Protein AF-A0A1A7Y7Z5-F1 (afdb_monomer)

Secondary structure (DSSP, 8-state):
--THHHHHHTS---------TTTTTSSEEE-TTTTTS-B-SS--TT-TT--PPBPSSS-TTSEEE-TTT--

Organism: NCBI:txid60296

pLDDT: mean 80.91, std 14.13, range [51.16, 96.44]

Foldseek 3Di:
DDCVVVVVVPDPDPPDPPADPQCRNPQKDAAPQCSQPQAHPDDPPPDPDDDRNGDPVADPRRIDGDPSVVD

Solvent-accessible surface area (backbone atoms only — not comparable to full-atom values): 4609 Å² total; per-residue (Å²): 136,76,66,65,63,68,57,56,70,75,49,83,77,76,77,70,71,88,48,47,86,87,35,73,61,66,57,38,34,66,20,84,81,37,71,32,68,31,41,42,82,70,79,73,88,84,52,103,80,62,76,76,56,59,38,82,87,32,49,97,75,8,34,31,76,28,68,84,73,74,104

Structure (mmCIF, N/CA/C/O backbone):
data_AF-A0A1A7Y7Z5-F1
#
_entry.id   AF-A0A1A7Y7Z5-F1
#
loop_
_atom_site.group_PDB
_atom_site.id
_atom_site.type_symbol
_atom_site.label_atom_id
_atom_site.label_alt_id
_atom_site.label_comp_id
_atom_site.label_asym_id
_atom_site.label_entity_id
_atom_site.label_seq_id
_atom_site.pdbx_PDB_ins_code
_atom_site.Cartn_x
_atom_site.Cartn_y
_atom_site.Cartn_z
_atom_site.occupancy
_atom_site.B_iso_or_equiv
_atom_site.auth_seq_id
_atom_site.auth_comp_id
_atom_site.auth_asym_id
_atom_site.auth_atom_id
_atom_site.pdbx_PDB_model_num
ATOM 1 N N . SER A 1 1 ? 4.856 17.738 36.769 1.00 55.81 1 SER A N 1
ATOM 2 C CA . SER A 1 1 ? 3.417 17.427 36.812 1.00 55.81 1 SER A CA 1
ATOM 3 C C . SER A 1 1 ? 2.956 17.204 35.385 1.00 55.81 1 SER A C 1
ATOM 5 O O . SER A 1 1 ? 3.306 18.024 34.546 1.00 55.81 1 SER A O 1
ATOM 7 N N . GLY A 1 2 ? 2.311 16.080 35.076 1.00 74.00 2 GLY A N 1
ATOM 8 C CA . GLY A 1 2 ? 1.866 15.755 33.719 1.00 74.00 2 GLY A CA 1
ATOM 9 C C . GLY A 1 2 ? 0.346 15.730 33.648 1.00 74.00 2 GLY A C 1
ATOM 10 O O . GLY A 1 2 ? -0.241 14.672 33.805 1.00 74.00 2 GLY A O 1
ATOM 11 N N . GLU A 1 3 ? -0.282 16.877 33.398 1.00 89.25 3 GLU A N 1
ATOM 12 C CA . GLU A 1 3 ? -1.753 17.017 33.362 1.00 89.25 3 GLU A CA 1
ATOM 13 C C . GLU A 1 3 ? -2.381 16.469 32.066 1.00 89.25 3 GLU A C 1
ATOM 15 O O . GLU A 1 3 ? -3.600 16.373 31.928 1.00 89.25 3 GLU A O 1
ATOM 20 N N . LEU A 1 4 ? -1.548 16.079 31.095 1.00 83.25 4 LEU A N 1
ATOM 21 C CA . LEU A 1 4 ? -1.999 15.578 29.799 1.00 83.25 4 LEU A CA 1
ATOM 22 C C . LEU A 1 4 ? -2.852 14.307 29.934 1.00 83.25 4 LEU A C 1
ATOM 24 O O . LEU A 1 4 ? -3.815 14.132 29.193 1.00 83.25 4 LEU A O 1
ATOM 28 N N . GLN A 1 5 ? -2.525 13.428 30.883 1.00 81.75 5 GLN A N 1
ATOM 29 C CA . GLN A 1 5 ? -3.239 12.162 31.058 1.00 81.75 5 GLN A CA 1
ATOM 30 C C . GLN A 1 5 ? -4.676 12.383 31.572 1.00 81.75 5 GLN A C 1
ATOM 32 O O . GLN A 1 5 ? -5.619 11.768 31.066 1.00 81.75 5 GLN A O 1
ATOM 37 N N . ASP A 1 6 ? -4.862 13.332 32.491 1.00 84.69 6 ASP A N 1
ATOM 38 C CA . ASP A 1 6 ? -6.176 13.697 33.035 1.00 84.69 6 ASP A CA 1
ATOM 39 C C . ASP A 1 6 ? -7.070 14.369 31.984 1.00 84.69 6 ASP A C 1
ATOM 41 O O . ASP A 1 6 ? -8.279 14.127 31.934 1.00 84.69 6 ASP A O 1
ATOM 45 N N . LEU A 1 7 ? -6.476 15.177 31.099 1.00 84.94 7 LEU A N 1
ATOM 46 C CA . LEU A 1 7 ? -7.190 15.808 29.986 1.00 84.94 7 LEU A CA 1
ATOM 47 C C . LEU A 1 7 ? -7.662 14.777 28.953 1.00 84.94 7 LEU A C 1
ATOM 49 O O . LEU A 1 7 ? -8.807 14.837 28.508 1.00 84.94 7 LEU A O 1
ATOM 53 N N . LEU A 1 8 ? -6.820 13.797 28.615 1.00 81.88 8 LEU A N 1
ATOM 54 C CA . LEU A 1 8 ? -7.153 12.749 27.643 1.00 81.88 8 LEU A CA 1
ATOM 55 C C . LEU A 1 8 ? -8.272 11.810 28.121 1.00 81.88 8 LEU A C 1
ATOM 57 O O . LEU A 1 8 ? -8.964 11.222 27.294 1.00 81.88 8 LEU A O 1
ATOM 61 N N . THR A 1 9 ? -8.482 11.681 29.433 1.00 81.62 9 THR A N 1
ATOM 62 C CA . THR A 1 9 ? -9.527 10.811 30.009 1.00 81.62 9 THR A CA 1
ATOM 63 C C . THR A 1 9 ? -10.941 11.379 29.812 1.00 81.62 9 THR A C 1
ATOM 65 O O . THR A 1 9 ? -11.915 10.632 29.830 1.00 81.62 9 THR A O 1
ATOM 68 N N . LYS A 1 10 ? -11.062 12.695 29.587 1.00 83.81 10 LYS A N 1
ATOM 69 C CA . LYS A 1 10 ? -12.343 13.397 29.372 1.00 83.81 10 LYS A CA 1
ATOM 70 C C . LYS A 1 10 ? -12.791 13.420 27.909 1.00 83.81 10 LYS A C 1
ATOM 72 O O . LYS A 1 10 ? -13.900 13.857 27.623 1.00 83.81 10 LYS A O 1
ATOM 77 N N . ILE A 1 11 ? -11.929 12.993 26.989 1.00 84.06 11 ILE A N 1
ATOM 78 C CA . ILE A 1 11 ? -12.242 12.913 25.563 1.00 84.06 11 ILE A CA 1
ATOM 79 C C . ILE A 1 11 ? -12.872 11.545 25.310 1.00 84.06 11 ILE A C 1
ATOM 81 O O . ILE A 1 11 ? -12.272 10.517 25.634 1.00 84.06 11 ILE A O 1
ATOM 85 N N . GLU A 1 12 ? -14.070 11.520 24.722 1.00 77.62 12 GLU A N 1
ATOM 86 C CA . GLU A 1 12 ? -14.680 10.265 24.294 1.00 77.62 12 GLU A CA 1
ATOM 87 C C . GLU A 1 12 ? -13.741 9.543 23.328 1.00 77.62 12 GLU A C 1
ATOM 89 O O . GLU A 1 12 ? -13.371 10.045 22.263 1.00 77.62 12 GLU A O 1
ATOM 94 N N . ARG A 1 13 ? -13.336 8.333 23.716 1.00 72.31 13 ARG A N 1
ATOM 95 C CA . ARG A 1 13 ? -12.591 7.456 22.826 1.00 72.31 13 ARG A CA 1
ATOM 96 C C . ARG A 1 13 ? -13.551 6.997 21.748 1.00 72.31 13 ARG A C 1
ATOM 98 O O . ARG A 1 13 ? -14.375 6.118 21.989 1.00 72.31 13 ARG A O 1
ATOM 105 N N . VAL A 1 14 ? -13.415 7.573 20.559 1.00 72.50 14 VAL A N 1
ATOM 106 C CA . VAL A 1 14 ? -14.070 7.049 19.366 1.00 72.50 14 VAL A CA 1
ATOM 107 C C . VAL A 1 14 ? -13.559 5.625 19.175 1.00 72.50 14 VAL A C 1
ATOM 109 O O . VAL A 1 14 ? -12.417 5.409 18.753 1.00 72.50 14 VAL A O 1
ATOM 112 N N . GLN A 1 15 ? -14.392 4.645 19.534 1.00 61.88 15 GLN A N 1
ATOM 113 C CA . GLN A 1 15 ? -14.177 3.270 19.120 1.00 61.88 15 GLN A CA 1
ATOM 114 C C . GLN A 1 15 ? -14.278 3.285 17.605 1.00 61.88 15 GLN A C 1
ATOM 116 O O . GLN A 1 15 ? -15.364 3.421 17.042 1.00 61.88 15 GLN A O 1
ATOM 121 N N . HIS A 1 16 ? -13.124 3.250 16.944 1.00 61.94 16 HIS A N 1
ATOM 122 C CA . HIS A 1 16 ? -13.116 3.129 15.503 1.00 61.94 16 HIS A CA 1
ATOM 123 C C . HIS A 1 16 ? -13.831 1.813 15.175 1.00 61.94 16 HIS A C 1
ATOM 125 O O . HIS A 1 16 ? -13.541 0.802 15.828 1.00 61.94 16 HIS A O 1
ATOM 131 N N . PRO A 1 17 ? -14.784 1.809 14.224 1.00 68.62 17 PRO A N 1
ATOM 132 C CA . PRO A 1 17 ? -15.378 0.563 13.755 1.00 68.62 17 PRO A CA 1
ATOM 133 C C . PRO A 1 17 ? -14.242 -0.393 13.411 1.00 68.62 17 PRO A C 1
ATOM 135 O O . PRO A 1 17 ? -13.237 0.079 12.883 1.00 68.62 17 PRO A O 1
ATOM 138 N N . GLN A 1 18 ? -14.391 -1.679 13.762 1.00 74.00 18 GLN A N 1
ATOM 139 C CA . GLN A 1 18 ? -13.378 -2.730 13.591 1.00 74.00 18 GLN A CA 1
ATOM 140 C C . GLN A 1 18 ? -12.620 -2.516 12.280 1.00 74.00 18 GLN A C 1
ATOM 142 O O . GLN A 1 18 ? -13.116 -2.837 11.198 1.00 74.00 18 GLN A O 1
ATOM 147 N N . THR A 1 19 ? -11.457 -1.870 12.366 1.00 85.62 19 THR A N 1
ATOM 148 C CA . THR A 1 19 ? -10.734 -1.481 11.166 1.00 85.62 19 THR A CA 1
ATOM 149 C C . THR A 1 19 ? -10.131 -2.744 10.584 1.00 85.62 19 THR A C 1
ATOM 151 O O . THR A 1 19 ? -9.762 -3.676 11.310 1.00 85.62 19 THR A O 1
ATOM 154 N N . CYS A 1 20 ? -10.058 -2.809 9.255 1.00 90.06 20 CYS A N 1
ATOM 155 C CA . CYS A 1 20 ? -9.422 -3.937 8.595 1.00 90.06 20 CYS A CA 1
ATOM 156 C C . CYS A 1 20 ? -8.005 -4.106 9.159 1.00 90.06 20 CYS A C 1
ATOM 158 O O . CYS A 1 20 ? -7.175 -3.212 9.012 1.00 90.06 20 CYS A O 1
ATOM 160 N N . GLN A 1 21 ? -7.725 -5.256 9.776 1.00 89.94 21 GLN A N 1
ATOM 161 C CA . GLN A 1 21 ? -6.439 -5.518 10.433 1.00 89.94 21 GLN A CA 1
ATOM 162 C C . GLN A 1 21 ? -5.257 -5.449 9.454 1.00 89.94 21 GLN A C 1
ATOM 164 O O . GLN A 1 21 ? -4.133 -5.166 9.851 1.00 89.94 21 GLN A O 1
ATOM 169 N N . THR A 1 22 ? -5.512 -5.670 8.160 1.00 90.19 22 THR A N 1
ATOM 170 C CA . THR A 1 22 ? -4.489 -5.635 7.110 1.00 90.19 22 THR A CA 1
ATOM 171 C C . THR A 1 22 ? -4.128 -4.214 6.671 1.00 90.19 22 THR A C 1
ATOM 173 O O . THR A 1 22 ? -2.958 -3.946 6.422 1.00 90.19 22 THR A O 1
ATOM 176 N N . CYS A 1 23 ? -5.099 -3.303 6.544 1.00 92.62 23 CYS A N 1
ATOM 177 C CA . CYS A 1 23 ? -4.846 -1.936 6.063 1.00 92.62 23 CYS A CA 1
ATOM 178 C C . CYS A 1 23 ? -5.090 -0.845 7.105 1.00 92.62 23 CYS A C 1
ATOM 180 O O . CYS A 1 23 ? -5.030 0.324 6.753 1.00 92.62 23 CYS A O 1
ATOM 182 N N . GLY A 1 24 ? -5.433 -1.180 8.349 1.00 89.56 24 GLY A N 1
ATOM 183 C CA . GLY A 1 24 ? -5.725 -0.208 9.408 1.00 89.56 24 GLY A CA 1
ATOM 184 C C . GLY A 1 24 ? -6.912 0.719 9.119 1.00 89.56 24 GLY A C 1
ATOM 185 O O . GLY A 1 24 ? -7.045 1.744 9.776 1.00 89.56 24 GLY A O 1
ATOM 186 N N . GLY A 1 25 ? -7.764 0.385 8.142 1.00 89.69 25 GLY A N 1
ATOM 187 C CA . GLY A 1 25 ? -8.868 1.239 7.683 1.00 89.69 25 GLY A CA 1
ATOM 188 C C . GLY A 1 25 ? -8.526 2.174 6.514 1.00 89.69 25 GLY A C 1
ATOM 189 O O . GLY A 1 25 ? -9.394 2.920 6.075 1.00 89.69 25 GLY A O 1
ATOM 190 N N . PHE A 1 26 ? -7.309 2.116 5.962 1.00 90.44 26 PHE A N 1
ATOM 191 C CA . PHE A 1 26 ? -6.878 2.980 4.851 1.00 90.44 26 PHE A CA 1
ATOM 192 C C . PHE A 1 26 ? -7.260 2.463 3.453 1.00 90.44 26 PHE A C 1
ATOM 194 O O . PHE A 1 26 ? -6.970 3.129 2.462 1.00 90.44 26 PHE A O 1
ATOM 201 N N . ALA A 1 27 ? -7.871 1.276 3.350 1.00 92.00 27 ALA A N 1
ATOM 202 C CA . ALA A 1 27 ? -8.276 0.586 2.111 1.00 92.00 27 ALA A CA 1
ATOM 203 C C . ALA A 1 27 ? -7.149 0.256 1.106 1.00 92.00 27 ALA A C 1
ATOM 205 O O . ALA A 1 27 ? -7.364 -0.508 0.167 1.00 92.00 27 ALA A O 1
ATOM 206 N N . PHE A 1 28 ? -5.936 0.759 1.324 1.00 95.31 28 PHE A N 1
ATOM 207 C CA . PHE A 1 28 ? -4.749 0.525 0.513 1.00 95.31 28 PHE A CA 1
ATOM 208 C C . PHE A 1 28 ? -3.580 0.090 1.393 1.00 95.31 28 PHE A C 1
ATOM 210 O O . PHE A 1 28 ? -3.503 0.441 2.569 1.00 95.31 28 PHE A O 1
ATOM 217 N N . ILE A 1 29 ? -2.655 -0.661 0.804 1.00 95.5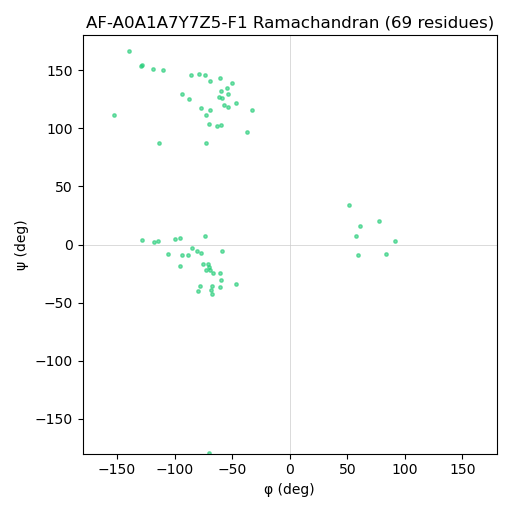6 29 ILE A N 1
ATOM 218 C CA . ILE A 1 29 ? -1.417 -1.104 1.443 1.00 95.56 29 ILE A CA 1
ATOM 219 C C . ILE A 1 29 ? -0.206 -0.767 0.563 1.00 95.56 29 ILE A C 1
ATOM 221 O O . ILE A 1 29 ? -0.352 -0.666 -0.663 1.00 95.56 29 ILE A O 1
ATOM 225 N N . PRO A 1 30 ? 0.993 -0.600 1.15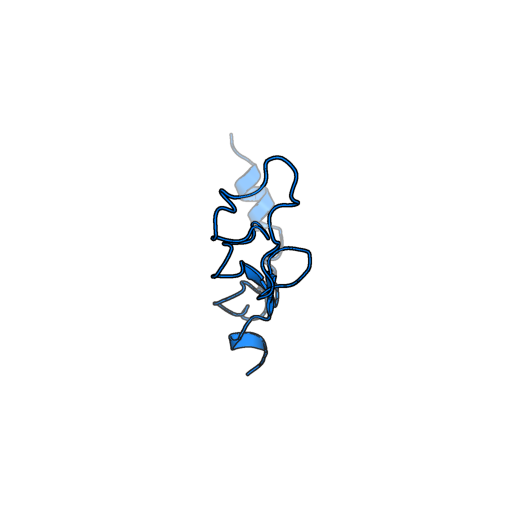1 1.00 95.81 30 PRO A N 1
ATOM 226 C CA . PRO A 1 30 ? 2.225 -0.467 0.385 1.00 95.81 30 PRO A CA 1
ATOM 227 C C . PRO A 1 30 ? 2.398 -1.640 -0.577 1.00 95.81 30 PRO A C 1
ATOM 229 O O . PRO A 1 30 ? 2.210 -2.798 -0.205 1.00 95.81 30 PRO A O 1
ATOM 232 N N . CYS A 1 31 ? 2.762 -1.346 -1.822 1.00 94.75 31 CYS A N 1
ATOM 233 C CA . CYS A 1 31 ? 2.984 -2.379 -2.821 1.00 94.75 31 CYS A CA 1
ATOM 234 C C . CYS A 1 31 ? 4.134 -3.300 -2.381 1.00 94.75 31 CYS A C 1
ATOM 236 O O . CYS A 1 31 ? 5.234 -2.799 -2.155 1.00 94.75 31 CYS A O 1
ATOM 238 N N . PRO A 1 32 ? 3.946 -4.627 -2.331 1.00 92.12 32 PRO A N 1
ATOM 239 C CA . PRO A 1 32 ? 4.980 -5.565 -1.907 1.00 92.12 32 PRO A CA 1
ATOM 240 C C . PRO A 1 32 ? 6.133 -5.667 -2.912 1.00 92.12 32 PRO A C 1
ATOM 242 O O . PRO A 1 32 ? 7.236 -6.030 -2.526 1.00 92.12 32 PRO A O 1
ATOM 245 N N . MET A 1 33 ? 5.906 -5.310 -4.183 1.00 90.19 33 MET A N 1
ATOM 246 C CA . MET A 1 33 ? 6.938 -5.368 -5.226 1.00 90.19 33 MET A CA 1
ATOM 247 C C . MET A 1 33 ? 7.929 -4.206 -5.151 1.00 90.19 33 MET A C 1
ATOM 249 O O . MET A 1 33 ? 9.094 -4.384 -5.474 1.00 90.19 33 MET A O 1
ATOM 253 N N . CYS A 1 34 ? 7.482 -3.004 -4.773 1.00 91.69 34 CYS A N 1
ATOM 254 C CA . CYS A 1 34 ? 8.348 -1.818 -4.691 1.00 91.69 34 CYS A CA 1
ATOM 255 C C . CYS A 1 34 ? 8.452 -1.234 -3.280 1.00 91.69 34 CYS A C 1
ATOM 257 O O . CYS A 1 34 ? 9.079 -0.192 -3.097 1.00 91.69 34 CYS A O 1
ATOM 259 N N . HIS A 1 35 ? 7.806 -1.862 -2.300 1.00 92.12 35 HIS A N 1
ATOM 260 C CA . HIS A 1 35 ? 7.700 -1.407 -0.914 1.00 92.12 35 HIS A CA 1
ATOM 261 C C . HIS A 1 35 ? 7.216 0.048 -0.781 1.00 92.12 35 HIS A C 1
ATOM 263 O O . HIS A 1 35 ? 7.661 0.785 0.091 1.00 92.12 35 HIS A O 1
ATOM 269 N N . GLY A 1 36 ? 6.337 0.492 -1.686 1.00 93.12 36 GLY A N 1
ATOM 270 C CA . GLY A 1 36 ? 5.833 1.871 -1.719 1.00 93.12 36 GLY A CA 1
ATOM 271 C C . GLY A 1 36 ? 6.730 2.891 -2.433 1.00 93.12 36 GLY A C 1
ATOM 272 O O . GLY A 1 36 ? 6.282 4.000 -2.693 1.00 93.12 36 GLY A O 1
ATOM 273 N N . SER A 1 37 ? 7.955 2.536 -2.835 1.00 90.25 37 SER A N 1
ATOM 274 C CA . SER A 1 37 ? 8.893 3.477 -3.483 1.00 90.25 37 SER A CA 1
ATOM 275 C C . SER A 1 37 ? 8.500 3.888 -4.907 1.00 90.25 37 SER A C 1
ATOM 277 O O . SER A 1 37 ? 9.062 4.826 -5.468 1.00 90.25 37 SER A O 1
ATOM 279 N N . LYS A 1 38 ? 7.595 3.128 -5.536 1.00 90.38 38 LYS A N 1
ATOM 280 C CA . LYS A 1 38 ? 7.264 3.196 -6.969 1.00 90.38 38 LYS A CA 1
ATOM 281 C C . LYS A 1 38 ? 8.460 2.966 -7.911 1.00 90.38 38 LYS A C 1
ATOM 283 O O . LYS A 1 38 ? 8.295 3.054 -9.127 1.00 90.38 38 LYS A O 1
ATOM 288 N N . MET A 1 39 ? 9.626 2.582 -7.399 1.00 85.69 39 MET A N 1
ATOM 289 C CA . MET A 1 39 ? 10.794 2.233 -8.206 1.00 85.69 39 MET A CA 1
ATOM 290 C C . MET A 1 39 ? 10.740 0.763 -8.631 1.00 85.69 39 MET A C 1
ATOM 292 O O . MET A 1 39 ? 10.233 -0.087 -7.895 1.00 85.69 39 MET A O 1
ATOM 296 N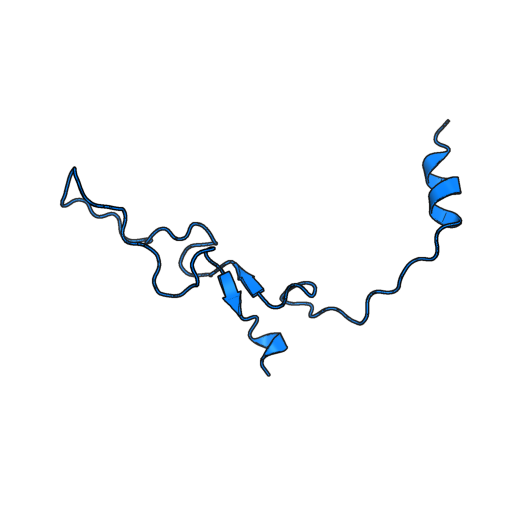 N . SER A 1 40 ? 11.245 0.441 -9.823 1.00 75.81 40 SER A N 1
ATO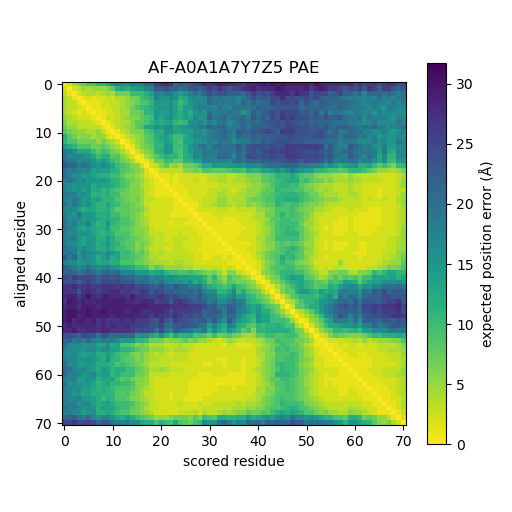M 297 C CA . SER A 1 40 ? 11.477 -0.949 -10.212 1.00 75.81 40 SER A CA 1
ATOM 298 C C . SER A 1 40 ? 12.618 -1.545 -9.397 1.00 75.81 40 SER A C 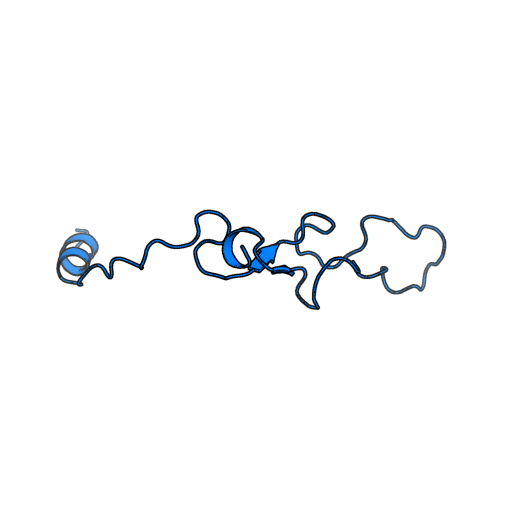1
ATOM 300 O O . SER A 1 40 ? 13.652 -0.910 -9.203 1.00 75.81 40 SER A O 1
ATOM 302 N N . VAL A 1 41 ? 12.473 -2.809 -9.005 1.00 67.44 41 VAL A N 1
ATOM 303 C CA . VAL A 1 41 ? 13.544 -3.579 -8.346 1.00 67.44 41 VAL A CA 1
ATOM 304 C C . VAL A 1 41 ? 14.687 -3.906 -9.322 1.00 67.44 41 VAL A C 1
ATOM 306 O O . VAL A 1 41 ? 15.812 -4.175 -8.911 1.00 67.44 41 VAL A O 1
ATOM 309 N N . PHE A 1 42 ? 14.428 -3.845 -10.631 1.00 67.19 42 PHE A N 1
ATOM 310 C CA . PHE A 1 42 ? 15.447 -4.045 -11.654 1.00 67.19 42 PHE A CA 1
ATOM 311 C C . PHE A 1 42 ? 16.326 -2.792 -11.794 1.00 67.19 42 PHE A C 1
ATOM 313 O O . PHE A 1 42 ? 15.839 -1.718 -12.156 1.00 67.19 42 PHE A O 1
ATOM 320 N N . ARG A 1 43 ? 17.629 -2.927 -11.510 1.00 58.44 43 ARG A N 1
ATOM 321 C CA . ARG A 1 43 ? 18.629 -1.904 -11.844 1.00 58.44 43 ARG A CA 1
ATOM 322 C C . ARG A 1 43 ? 18.856 -1.922 -13.353 1.00 58.44 43 ARG A C 1
ATOM 324 O O . ARG A 1 43 ? 19.444 -2.860 -13.881 1.00 58.44 43 ARG A O 1
ATOM 331 N N . ASN A 1 44 ? 18.437 -0.865 -14.041 1.00 56.16 44 ASN A N 1
ATOM 332 C CA . ASN A 1 44 ? 18.811 -0.654 -15.436 1.00 56.16 44 ASN A CA 1
ATOM 333 C C . ASN A 1 44 ? 20.290 -0.246 -15.511 1.00 56.16 44 ASN A C 1
ATOM 335 O O . ASN A 1 44 ? 20.610 0.937 -15.519 1.00 56.16 44 ASN A O 1
ATOM 339 N N . CYS A 1 45 ? 21.201 -1.216 -15.583 1.00 57.34 45 CYS A N 1
ATOM 340 C CA . CYS A 1 45 ? 22.635 -0.962 -15.784 1.00 57.34 45 CYS A CA 1
ATOM 341 C C . CYS A 1 45 ? 22.990 -0.536 -17.225 1.00 57.34 45 CYS A C 1
ATOM 343 O O . CYS A 1 45 ? 24.167 -0.481 -17.560 1.00 57.34 45 CYS A O 1
ATOM 345 N N . PHE A 1 46 ? 22.005 -0.297 -18.099 1.00 53.97 46 PHE A N 1
ATOM 346 C CA . PHE A 1 46 ? 22.230 -0.171 -19.543 1.00 53.97 46 PHE A CA 1
ATOM 347 C C . PHE A 1 46 ? 22.154 1.254 -20.095 1.00 53.97 46 PHE A C 1
ATOM 349 O O . PHE A 1 46 ? 22.483 1.467 -21.258 1.00 53.97 46 PHE A O 1
ATOM 356 N N . THR A 1 47 ? 21.730 2.239 -19.304 1.00 52.62 47 THR A N 1
ATOM 357 C CA . THR A 1 47 ? 21.508 3.590 -19.828 1.00 52.62 47 THR A CA 1
ATOM 358 C C . THR A 1 47 ? 21.697 4.650 -18.745 1.00 52.62 47 THR A C 1
ATOM 360 O O . THR A 1 47 ? 20.862 4.778 -17.851 1.00 52.62 47 THR A O 1
ATOM 363 N N . ASP A 1 48 ? 22.756 5.446 -18.886 1.00 51.16 48 ASP A N 1
ATOM 364 C CA . ASP A 1 48 ? 23.123 6.610 -18.057 1.00 51.16 48 ASP A CA 1
ATOM 365 C C . ASP A 1 48 ? 22.041 7.723 -18.032 1.00 51.16 48 ASP A C 1
ATOM 367 O O . ASP A 1 48 ? 22.124 8.686 -17.281 1.00 51.16 48 ASP A O 1
ATOM 371 N N . SER A 1 49 ? 20.978 7.576 -18.833 1.00 54.62 49 SER A N 1
ATOM 372 C CA . SER A 1 49 ? 19.947 8.593 -19.070 1.00 54.62 49 SER A CA 1
ATOM 373 C C . SER A 1 49 ? 18.492 8.136 -18.879 1.00 54.62 49 SER A C 1
ATO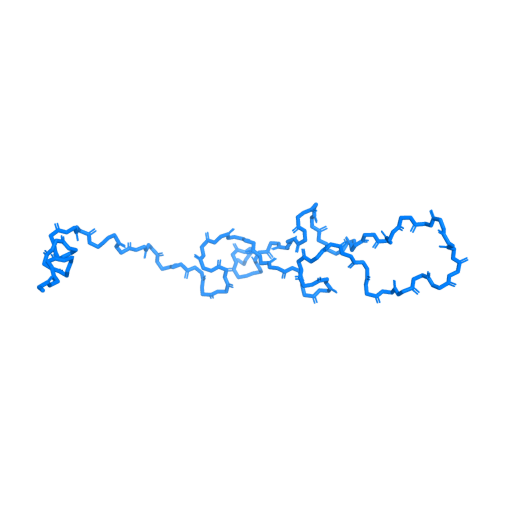M 375 O O . SER A 1 49 ? 17.578 8.927 -19.125 1.00 54.62 49 SER A O 1
ATOM 377 N N . PHE A 1 50 ? 18.205 6.903 -18.434 1.00 52.00 50 PHE A N 1
ATOM 378 C CA . PHE A 1 50 ? 16.806 6.455 -18.355 1.00 52.00 50 PHE A CA 1
ATOM 379 C C . PHE A 1 50 ? 16.174 6.674 -16.988 1.00 52.00 50 PHE A C 1
ATOM 381 O O . PHE A 1 50 ? 16.660 6.206 -15.959 1.00 52.00 50 PHE A O 1
ATOM 388 N N . LYS A 1 51 ? 14.992 7.304 -17.036 1.00 55.94 51 LYS A N 1
ATOM 389 C CA . LYS A 1 51 ? 13.932 7.223 -16.027 1.00 55.94 51 LYS A CA 1
ATOM 390 C C . LYS A 1 51 ? 13.954 5.823 -15.414 1.00 55.94 51 LYS A C 1
ATOM 392 O O . LYS A 1 51 ? 13.703 4.853 -16.132 1.00 55.94 51 LYS A O 1
ATOM 397 N N . ALA A 1 52 ? 14.258 5.722 -14.118 1.00 63.56 52 ALA A N 1
ATOM 398 C CA . ALA A 1 52 ? 14.098 4.472 -13.387 1.00 63.56 52 ALA A CA 1
ATOM 399 C C . ALA A 1 52 ? 12.715 3.913 -13.740 1.00 63.56 52 ALA A C 1
ATOM 401 O O . ALA A 1 52 ? 11.717 4.636 -13.619 1.00 63.56 52 ALA A O 1
ATOM 402 N N . LEU A 1 53 ? 12.663 2.691 -14.283 1.00 73.00 53 LEU A N 1
ATOM 403 C CA . LEU A 1 53 ? 11.388 2.080 -14.639 1.00 73.00 53 LEU A CA 1
ATOM 404 C C . LEU A 1 53 ? 10.510 2.131 -13.387 1.00 73.00 53 LEU A C 1
ATOM 406 O O . LEU A 1 53 ? 10.951 1.814 -12.282 1.00 73.00 53 LEU A O 1
ATOM 410 N N . LYS A 1 54 ? 9.286 2.633 -13.533 1.00 84.94 54 LYS A N 1
ATOM 411 C CA . LYS A 1 54 ? 8.368 2.699 -12.400 1.00 84.94 54 LYS A CA 1
ATOM 412 C C . LYS A 1 54 ? 7.773 1.313 -12.173 1.00 84.94 54 LYS A C 1
ATOM 414 O O . LYS A 1 54 ? 7.529 0.577 -13.126 1.00 84.94 54 LYS A O 1
ATOM 419 N N . CYS A 1 55 ? 7.503 0.970 -10.919 1.00 88.69 55 CYS A N 1
ATOM 420 C CA . CYS A 1 55 ? 6.758 -0.241 -10.589 1.00 88.69 55 CYS A CA 1
ATOM 421 C C . CYS A 1 55 ? 5.377 -0.198 -11.261 1.00 88.69 55 CYS A C 1
ATOM 423 O O . CYS A 1 55 ? 4.636 0.767 -11.087 1.00 88.69 55 CYS A O 1
ATOM 425 N N . THR A 1 56 ? 5.035 -1.232 -12.027 1.00 90.56 56 THR A N 1
ATOM 426 C CA . THR A 1 56 ? 3.766 -1.332 -12.768 1.00 90.56 56 THR A CA 1
ATOM 427 C C . THR A 1 56 ? 2.682 -2.079 -11.995 1.00 90.56 56 THR A C 1
ATOM 429 O O . THR A 1 56 ? 1.523 -2.061 -12.390 1.00 90.56 56 THR A O 1
ATOM 432 N N . SER A 1 57 ? 3.030 -2.705 -10.868 1.00 92.31 57 SER A N 1
ATOM 433 C CA . SER A 1 57 ? 2.095 -3.472 -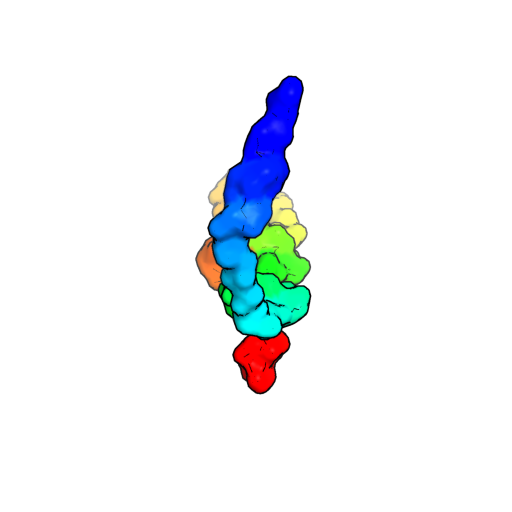10.038 1.00 92.31 57 SER A CA 1
ATOM 434 C C . SER A 1 57 ? 1.240 -2.602 -9.107 1.00 92.31 57 SER A C 1
ATOM 436 O O . SER A 1 57 ? 0.379 -3.126 -8.410 1.00 92.31 57 SER A O 1
ATOM 438 N N . CYS A 1 58 ? 1.479 -1.291 -9.040 1.00 94.62 58 CYS A N 1
ATOM 439 C CA . CYS A 1 58 ? 0.840 -0.384 -8.084 1.00 94.62 58 CYS A CA 1
ATOM 440 C C . CYS A 1 58 ? 0.463 0.956 -8.715 1.00 94.62 58 CYS A C 1
ATOM 442 O O . CYS A 1 58 ? 0.918 1.299 -9.808 1.00 94.62 58 CYS A O 1
ATOM 444 N N . ASN A 1 59 ? -0.359 1.730 -8.006 1.00 94.25 59 ASN A N 1
ATOM 445 C CA . ASN A 1 59 ? -0.773 3.057 -8.452 1.00 94.25 59 ASN A CA 1
ATOM 446 C C . ASN A 1 59 ? 0.382 4.081 -8.404 1.00 94.25 59 ASN A C 1
ATOM 448 O O . ASN A 1 59 ? 1.522 3.770 -8.054 1.00 94.25 59 ASN A O 1
ATOM 452 N N . GLU A 1 60 ? 0.102 5.329 -8.784 1.00 93.56 60 GLU A N 1
ATOM 453 C CA . GLU A 1 60 ? 1.033 6.477 -8.767 1.00 93.56 60 GLU A CA 1
ATOM 454 C C . GLU A 1 60 ? 1.822 6.617 -7.453 1.00 93.56 60 GLU A C 1
ATOM 456 O O . GLU A 1 60 ? 3.010 6.923 -7.503 1.00 93.56 60 GLU A O 1
ATOM 461 N N . ASN A 1 61 ? 1.206 6.263 -6.323 1.00 94.25 61 ASN A N 1
ATOM 462 C CA . ASN A 1 61 ? 1.746 6.420 -4.972 1.00 94.25 61 ASN A CA 1
ATOM 463 C C . ASN A 1 61 ? 2.452 5.171 -4.425 1.00 94.25 61 ASN A C 1
ATOM 465 O O . ASN A 1 61 ? 2.802 5.133 -3.250 1.00 94.25 61 ASN A O 1
ATOM 469 N N . GLY A 1 62 ? 2.621 4.118 -5.228 1.00 94.88 62 GLY 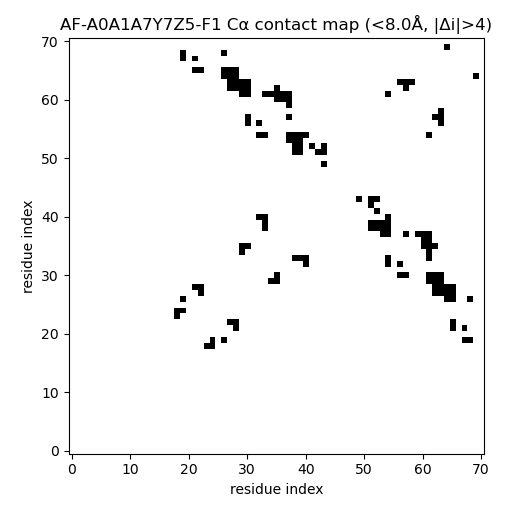A N 1
ATOM 470 C CA . GLY A 1 62 ? 3.230 2.883 -4.735 1.00 94.88 62 GLY A CA 1
ATOM 471 C C . GLY A 1 62 ? 2.286 2.023 -3.890 1.00 94.88 62 GLY A C 1
ATOM 472 O O . GLY A 1 62 ? 2.756 1.182 -3.127 1.00 94.88 62 GLY A O 1
ATOM 473 N N . LEU A 1 63 ? 0.969 2.210 -4.013 1.00 96.44 63 LEU A N 1
ATOM 474 C CA . LEU A 1 63 ? -0.034 1.498 -3.221 1.00 96.44 63 LEU A CA 1
ATOM 475 C C . LEU A 1 63 ? -0.841 0.506 -4.066 1.00 96.44 63 LEU A C 1
ATOM 477 O O . LEU A 1 63 ? -1.064 0.711 -5.264 1.00 96.44 63 LEU A O 1
ATOM 481 N N . GLN A 1 64 ? -1.298 -0.561 -3.417 1.00 95.62 64 GLN A N 1
ATOM 482 C CA . GLN A 1 64 ? -2.260 -1.525 -3.950 1.00 95.62 64 GLN A CA 1
ATOM 483 C C . GLN A 1 64 ? -3.523 -1.549 -3.080 1.00 95.62 64 GLN A C 1
ATOM 485 O O . GLN A 1 64 ? -3.431 -1.266 -1.883 1.00 95.62 64 GLN A O 1
ATOM 490 N N . PRO A 1 65 ? -4.702 -1.861 -3.651 1.00 94.88 65 PRO A N 1
ATOM 491 C CA . PRO A 1 65 ? -5.917 -2.030 -2.863 1.00 94.88 65 PRO A CA 1
ATOM 492 C C . PRO A 1 65 ? -5.740 -3.163 -1.847 1.00 94.88 65 PRO A C 1
ATOM 494 O O . PRO A 1 65 ? -5.082 -4.169 -2.115 1.00 94.88 65 PRO A O 1
ATOM 497 N N . CYS A 1 66 ? -6.321 -2.993 -0.664 1.00 94.94 66 CYS A N 1
ATOM 498 C CA . CYS A 1 66 ? -6.297 -4.011 0.370 1.00 94.94 66 CYS A CA 1
ATOM 499 C C . CYS A 1 66 ? -7.169 -5.202 -0.043 1.00 94.94 66 CYS A C 1
ATOM 501 O O . CYS A 1 66 ? -8.390 -5.076 -0.121 1.00 94.94 66 CYS A O 1
ATOM 503 N N . ALA A 1 67 ? -6.550 -6.369 -0.229 1.00 91.56 67 ALA A N 1
ATOM 504 C CA . ALA A 1 67 ? -7.256 -7.594 -0.607 1.00 91.56 67 ALA A CA 1
ATOM 505 C C . ALA A 1 67 ? -8.330 -8.016 0.415 1.00 91.56 67 ALA A C 1
ATOM 507 O O . ALA A 1 67 ? -9.339 -8.604 0.045 1.00 91.56 67 ALA A O 1
ATOM 508 N N . SER A 1 68 ? -8.129 -7.702 1.697 1.00 91.12 68 SER A N 1
ATOM 509 C CA . SER A 1 68 ? -9.084 -7.994 2.774 1.00 91.12 68 SER A CA 1
ATOM 510 C C . SER A 1 68 ? -10.296 -7.055 2.784 1.00 91.12 68 SER A C 1
ATOM 512 O O . SER A 1 68 ? -11.283 -7.357 3.441 1.00 91.12 68 SER A O 1
ATOM 514 N N . CYS A 1 69 ? -10.220 -5.905 2.103 1.00 89.38 69 CYS A N 1
ATOM 515 C CA . CYS A 1 69 ? -11.337 -4.964 1.953 1.00 89.38 69 CYS A CA 1
ATOM 516 C C . CYS A 1 69 ? -12.119 -5.175 0.654 1.00 89.38 69 CYS A C 1
ATOM 518 O O . CYS A 1 69 ? -13.220 -4.654 0.524 1.00 89.38 69 CYS A O 1
ATOM 520 N N . SER A 1 70 ? -11.524 -5.868 -0.318 1.00 73.31 70 SER A N 1
ATOM 521 C CA . SER A 1 70 ? -12.139 -6.185 -1.608 1.00 73.31 70 SER A CA 1
ATOM 522 C C . SER A 1 70 ? -12.711 -7.606 -1.680 1.00 73.31 70 SER A C 1
ATOM 524 O O . SER A 1 70 ? -13.103 -8.027 -2.766 1.00 73.31 70 SER A O 1
ATOM 526 N N . GLN A 1 71 ? -12.674 -8.350 -0.570 1.00 58.72 71 GLN A N 1
ATOM 527 C CA . GLN A 1 71 ? -13.397 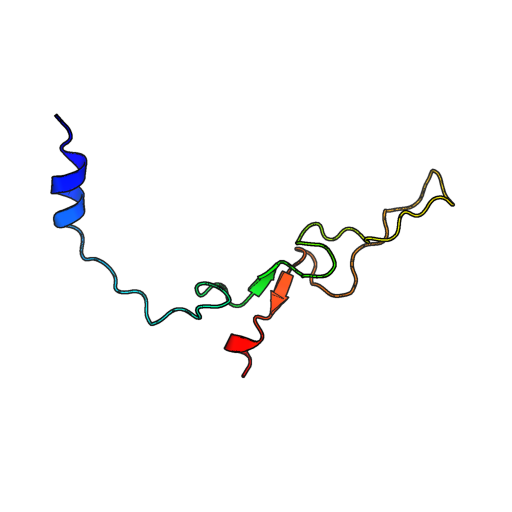-9.614 -0.398 1.00 58.72 71 GLN A CA 1
ATOM 528 C C . GLN A 1 71 ? -14.859 -9.357 -0.046 1.00 58.72 71 GLN A C 1
ATOM 530 O O . GLN A 1 71 ? -15.117 -8.368 0.676 1.00 58.72 71 GLN A O 1
#

Radius of gyration: 20.14 Å; Cα contacts (8 Å, |Δi|>4): 74; chains: 1; bounding box: 38×27×57 Å

Nearest PDB structures (foldseek):
  6ekb-assembly1_A  TM=7.007E-01  e=1.239E-01  Arabidopsis thaliana
  8ilb-assembly1_O  TM=7.096E-01  e=1.668E-01  Arabidopsis thaliana
  8ilm-assembly1_P  TM=6.311E-01  e=2.606E-01  Arabidopsis thaliana
  6ekc-assembly1_B3  TM=6.759E-01  e=3.508E-01  Arabidopsis thaliana
  8ilb-assembly1_G  TM=6.168E-01  e=3.257E-01  Arabidopsis thaliana

Mean predicted aligned error: 10.99 Å

InterPro domains:
  IPR042797 Glutaredoxin domain-containing cysteine-rich protein 1 [PTHR46990] (1-70)

Sequence (71 aa):
SGELQDLLTKIERVQHPQTCQTCGGFAFIPCPMCHGSKMSVFRNCFTDSFKALKCTSCNENGLQPCASCSQ